Protein AF-A0A9D1THS9-F1 (afdb_monomer_lite)

Secondary structure (DSSP, 8-state):
--HHHHHHHHHHHHHHHHHHHHHHHHHHHHHH---HHHHHHHTT--HHHHHHHHHHHHHTT-

Organism: NCBI:txid2838501

Structure (mmCIF, N/CA/C/O backbone):
data_AF-A0A9D1THS9-F1
#
_entry.id   AF-A0A9D1THS9-F1
#
loop_
_atom_site.group_PDB
_atom_site.id
_atom_site.type_symbol
_atom_site.label_atom_id
_atom_site.label_alt_id
_atom_site.label_comp_id
_atom_site.label_asym_id
_atom_site.label_entity_id
_atom_site.label_seq_id
_atom_site.pdbx_PDB_ins_code
_atom_site.Cartn_x
_atom_site.Cartn_y
_atom_site.Cartn_z
_atom_site.occupancy
_atom_site.B_iso_or_equiv
_atom_site.auth_seq_id
_atom_site.auth_comp_id
_atom_site.auth_asym_id
_atom_site.auth_atom_id
_atom_site.pdbx_PDB_model_num
ATOM 1 N N . MET A 1 1 ? 17.645 11.682 -31.223 1.00 52.06 1 MET A N 1
ATOM 2 C CA . MET A 1 1 ? 16.693 11.954 -30.114 1.00 52.06 1 MET A CA 1
ATOM 3 C C . MET A 1 1 ? 15.642 10.837 -29.975 1.00 52.06 1 MET A C 1
ATOM 5 O O . MET A 1 1 ? 14.453 11.094 -30.116 1.00 52.06 1 MET A O 1
ATOM 9 N N . LYS A 1 2 ? 16.050 9.579 -29.736 1.00 52.12 2 LYS A N 1
ATOM 10 C CA . LYS A 1 2 ? 15.119 8.443 -29.524 1.00 52.12 2 LYS A CA 1
ATOM 11 C C . LYS A 1 2 ? 15.114 7.966 -28.060 1.00 52.12 2 LYS A C 1
ATOM 13 O O . LYS A 1 2 ? 14.047 7.715 -27.525 1.00 52.12 2 LYS A O 1
ATOM 18 N N . PHE A 1 3 ? 16.274 8.011 -27.400 1.00 45.25 3 PHE A N 1
ATOM 19 C CA . PHE A 1 3 ? 16.477 7.576 -26.011 1.00 45.25 3 PHE A CA 1
ATOM 20 C C . PHE A 1 3 ? 15.700 8.372 -24.948 1.00 45.25 3 PHE A C 1
ATOM 22 O O . PHE A 1 3 ? 15.196 7.790 -23.998 1.00 45.25 3 PHE A O 1
ATOM 29 N N . VAL A 1 4 ? 15.522 9.686 -25.129 1.00 55.28 4 VAL A N 1
ATOM 30 C CA . VAL A 1 4 ? 14.833 10.543 -24.138 1.00 55.28 4 VAL A CA 1
ATOM 31 C C . VAL A 1 4 ? 13.351 10.164 -23.968 1.00 55.28 4 VAL A C 1
ATOM 33 O O . VAL A 1 4 ? 12.782 10.352 -22.898 1.00 55.28 4 VAL A O 1
ATOM 36 N N . ARG A 1 5 ? 12.718 9.599 -25.008 1.00 56.59 5 ARG A N 1
ATOM 37 C CA . ARG A 1 5 ? 11.298 9.216 -24.963 1.00 56.59 5 ARG A CA 1
ATOM 38 C C . ARG A 1 5 ? 11.049 7.912 -24.208 1.00 56.59 5 ARG A C 1
ATOM 40 O O . ARG A 1 5 ? 10.039 7.819 -23.523 1.00 56.59 5 ARG A O 1
ATOM 47 N N . GLU A 1 6 ? 11.947 6.936 -24.313 1.00 56.53 6 GLU A N 1
ATOM 48 C CA . GLU A 1 6 ? 11.818 5.672 -23.572 1.00 56.53 6 GLU A CA 1
ATOM 49 C C . GLU A 1 6 ? 12.080 5.865 -22.076 1.00 56.53 6 GLU A C 1
ATOM 51 O O . GLU A 1 6 ? 11.316 5.355 -21.259 1.00 56.53 6 GLU A O 1
ATOM 56 N N . GLU A 1 7 ? 13.092 6.660 -21.718 1.00 56.50 7 GLU A N 1
ATOM 57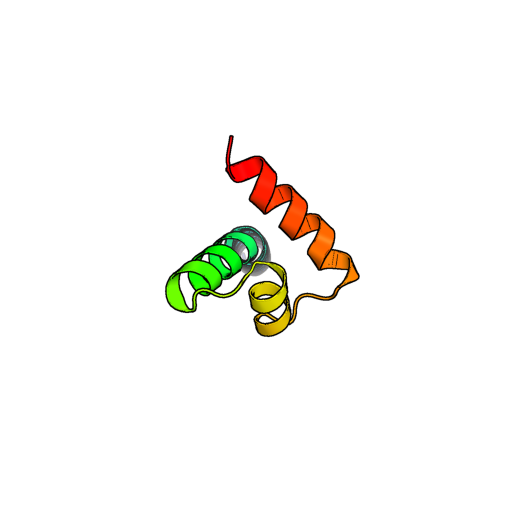 C CA . GLU A 1 7 ? 13.383 7.036 -20.327 1.00 56.50 7 GLU A CA 1
ATOM 58 C C . GLU A 1 7 ? 12.231 7.835 -19.702 1.00 56.50 7 GLU A C 1
ATOM 60 O O . GLU A 1 7 ? 11.748 7.480 -18.630 1.00 56.50 7 GLU A O 1
ATOM 65 N N . GLY A 1 8 ? 11.712 8.856 -20.397 1.00 59.19 8 GLY A N 1
ATOM 66 C CA . GLY A 1 8 ? 10.578 9.645 -19.904 1.00 59.19 8 GLY A CA 1
ATOM 67 C C . GLY A 1 8 ? 9.292 8.827 -19.734 1.00 59.19 8 GLY A C 1
ATOM 68 O O . GLY A 1 8 ? 8.548 9.040 -18.779 1.00 59.19 8 GLY A O 1
ATOM 69 N N . PHE A 1 9 ? 9.044 7.852 -20.616 1.00 54.53 9 PHE A N 1
ATOM 70 C CA . PHE A 1 9 ? 7.891 6.957 -20.507 1.00 54.53 9 PHE A CA 1
ATOM 71 C C . PHE A 1 9 ? 8.049 5.951 -19.360 1.00 54.53 9 PHE A C 1
ATOM 73 O O . PHE A 1 9 ? 7.100 5.732 -18.612 1.00 54.53 9 PHE A O 1
ATOM 80 N N . ARG A 1 10 ? 9.245 5.376 -19.172 1.00 55.38 10 ARG A N 1
ATOM 81 C CA . ARG A 1 10 ? 9.532 4.485 -18.036 1.00 55.38 10 ARG A CA 1
ATOM 82 C C . ARG A 1 10 ? 9.432 5.209 -16.702 1.00 55.38 10 ARG A C 1
ATOM 84 O O . ARG A 1 10 ? 8.738 4.715 -15.821 1.00 55.38 10 ARG A O 1
ATOM 91 N N . GLN A 1 11 ? 10.048 6.382 -16.571 1.00 55.94 11 GLN A N 1
ATOM 92 C CA . GLN A 1 11 ? 9.994 7.166 -15.335 1.00 55.94 11 GLN A CA 1
ATOM 93 C C . GLN A 1 11 ? 8.565 7.640 -15.033 1.00 55.94 11 GLN A C 1
ATOM 95 O O . GLN A 1 11 ? 8.108 7.509 -13.898 1.00 55.94 11 GLN A O 1
ATOM 100 N N . GLY A 1 12 ? 7.817 8.093 -16.047 1.00 57.84 12 GLY A N 1
ATOM 101 C CA . GLY A 1 12 ? 6.407 8.461 -15.898 1.00 57.84 12 GLY A CA 1
ATOM 102 C C . GLY A 1 12 ? 5.511 7.276 -15.523 1.00 57.84 12 GLY A C 1
ATOM 103 O O . GLY A 1 12 ? 4.635 7.409 -14.669 1.00 57.84 12 GLY A O 1
ATOM 104 N N . HIS A 1 13 ? 5.756 6.096 -16.098 1.00 54.31 13 HIS A N 1
ATOM 105 C CA . HIS A 1 13 ? 5.022 4.883 -15.755 1.00 54.31 13 HIS A CA 1
ATOM 106 C C . HIS A 1 13 ? 5.381 4.378 -14.352 1.00 54.31 13 HIS A C 1
ATOM 108 O O . HIS A 1 13 ? 4.475 4.066 -13.590 1.00 54.31 13 HIS A O 1
ATOM 114 N N . GLU A 1 14 ? 6.651 4.355 -13.946 1.00 52.84 14 GLU A N 1
ATOM 115 C CA . GLU A 1 14 ? 7.056 3.933 -12.597 1.00 52.84 14 GLU A CA 1
ATOM 116 C C . GLU A 1 14 ? 6.594 4.900 -11.497 1.00 52.84 14 GLU A C 1
ATOM 118 O O . GLU A 1 14 ? 6.106 4.449 -10.455 1.00 52.84 14 GLU A O 1
ATOM 123 N N . GLN A 1 15 ? 6.706 6.218 -11.713 1.00 52.06 15 GLN A N 1
ATOM 124 C CA . GLN A 1 15 ? 6.198 7.226 -10.772 1.00 52.06 15 GLN A CA 1
ATOM 125 C C . GLN A 1 15 ? 4.670 7.201 -10.699 1.00 52.06 15 GLN A C 1
ATOM 127 O O . GLN A 1 15 ? 4.118 7.223 -9.597 1.00 52.06 15 GLN A O 1
ATOM 132 N N . GLY A 1 16 ? 3.999 7.065 -11.849 1.00 54.59 16 GLY A N 1
ATOM 133 C CA . GLY A 1 16 ? 2.561 6.839 -11.919 1.00 54.59 16 GLY A CA 1
ATOM 134 C C . GLY A 1 16 ? 2.176 5.602 -11.118 1.00 54.59 16 GLY A C 1
ATOM 135 O O . GLY A 1 16 ? 1.411 5.707 -10.172 1.00 54.59 16 GLY A O 1
ATOM 136 N N . THR A 1 17 ? 2.782 4.449 -11.390 1.00 57.06 17 THR A N 1
ATOM 137 C CA . THR A 1 17 ? 2.417 3.165 -10.768 1.00 57.06 17 THR A CA 1
ATOM 138 C C . THR A 1 17 ? 2.611 3.171 -9.245 1.00 57.06 17 THR A C 1
ATOM 140 O O . THR A 1 17 ? 1.736 2.705 -8.519 1.00 57.06 17 THR A O 1
ATOM 143 N N . LYS A 1 18 ? 3.697 3.758 -8.718 1.00 52.62 18 LYS A N 1
ATOM 144 C CA . LYS A 1 18 ? 3.960 3.791 -7.263 1.00 52.62 18 LYS A CA 1
ATOM 145 C C . LYS A 1 18 ? 3.117 4.813 -6.495 1.00 52.62 18 LYS A C 1
ATOM 147 O O . LYS A 1 18 ? 2.685 4.499 -5.385 1.00 52.62 18 LYS A O 1
ATOM 152 N N . SER A 1 19 ? 2.875 6.005 -7.049 1.00 55.94 19 SER A N 1
ATOM 153 C CA . SER A 1 19 ? 1.973 6.989 -6.421 1.00 55.94 19 SER A CA 1
ATOM 154 C C . SER A 1 19 ? 0.516 6.511 -6.469 1.00 55.94 19 SER A C 1
ATOM 156 O O . SER A 1 19 ? -0.243 6.704 -5.522 1.00 55.94 19 SER A O 1
ATOM 158 N N . THR A 1 20 ? 0.169 5.774 -7.526 1.00 68.00 20 THR A N 1
ATOM 159 C CA . THR A 1 20 ? -1.180 5.266 -7.787 1.00 68.00 20 THR A CA 1
ATOM 160 C C . THR A 1 20 ? -1.566 4.105 -6.872 1.00 68.00 20 THR A C 1
ATOM 162 O O . THR A 1 20 ? -2.736 3.999 -6.538 1.00 68.00 20 THR A O 1
ATOM 165 N N . GLN A 1 21 ? -0.648 3.264 -6.371 1.00 78.31 21 GLN A N 1
ATOM 166 C CA . GLN A 1 21 ? -1.078 2.119 -5.546 1.00 78.31 21 GLN A CA 1
ATOM 167 C C . GLN A 1 21 ? -1.664 2.492 -4.187 1.00 78.31 21 GLN A C 1
ATOM 169 O O . GLN A 1 21 ? -2.658 1.891 -3.787 1.00 78.31 21 GLN A O 1
ATOM 174 N N . LEU A 1 22 ? -1.129 3.497 -3.488 1.00 85.31 22 LEU A N 1
ATOM 175 C CA . LEU A 1 22 ? -1.733 3.924 -2.222 1.00 85.31 22 LEU A CA 1
ATOM 176 C C . LEU A 1 22 ? -3.111 4.565 -2.457 1.00 85.31 22 LEU A C 1
ATOM 178 O O . LEU A 1 22 ? -4.052 4.297 -1.712 1.00 85.31 22 LEU A O 1
ATOM 182 N N . GLU A 1 23 ? -3.241 5.381 -3.506 1.00 86.06 23 GLU A N 1
ATOM 183 C CA . GLU A 1 23 ? -4.521 5.969 -3.911 1.00 86.06 23 GLU A CA 1
ATOM 184 C C . GLU A 1 23 ? -5.516 4.915 -4.392 1.00 86.06 23 GLU A C 1
ATOM 186 O O . GLU A 1 23 ? -6.678 4.974 -4.013 1.00 86.06 23 GLU A O 1
ATOM 191 N N . ASN A 1 24 ? -5.076 3.907 -5.139 1.00 86.06 24 ASN A N 1
ATOM 192 C CA . ASN A 1 24 ? -5.906 2.788 -5.572 1.00 86.06 24 ASN A CA 1
ATOM 193 C C . ASN A 1 24 ? -6.423 1.993 -4.380 1.00 86.06 24 ASN A C 1
ATOM 195 O O . ASN A 1 24 ? -7.610 1.681 -4.344 1.00 86.06 24 ASN A O 1
ATOM 199 N N . ILE A 1 25 ? -5.575 1.720 -3.379 1.00 89.94 25 ILE A N 1
ATOM 200 C CA . ILE A 1 25 ? -6.015 1.080 -2.135 1.00 89.94 25 ILE A CA 1
ATOM 201 C C . ILE A 1 25 ? -7.069 1.961 -1.451 1.00 89.94 25 ILE A C 1
ATOM 203 O O . ILE A 1 25 ? -8.152 1.474 -1.144 1.00 89.94 25 ILE A O 1
ATOM 207 N N . LYS A 1 26 ? -6.816 3.267 -1.276 1.00 89.00 26 LYS A N 1
ATOM 208 C CA . LYS A 1 26 ? -7.772 4.200 -0.646 1.00 89.00 26 LYS A CA 1
ATOM 209 C C . LYS A 1 26 ? -9.099 4.298 -1.408 1.00 89.00 26 LYS A C 1
ATOM 211 O O . LYS A 1 26 ? -10.163 4.260 -0.792 1.00 89.00 26 LYS A O 1
ATOM 216 N N . ASN A 1 27 ? -9.046 4.412 -2.731 1.00 88.69 27 ASN A N 1
ATOM 217 C CA . ASN A 1 27 ? -10.216 4.508 -3.599 1.00 88.69 27 ASN A CA 1
ATOM 218 C C . ASN A 1 27 ? -11.029 3.214 -3.567 1.00 88.69 27 ASN A C 1
ATOM 220 O O . ASN A 1 27 ? -12.256 3.261 -3.484 1.00 88.69 27 ASN A O 1
ATOM 224 N N . LEU A 1 28 ? -10.355 2.063 -3.567 1.00 89.12 28 LEU A N 1
ATOM 225 C CA . LEU A 1 28 ? -11.009 0.767 -3.469 1.00 89.12 28 LEU A CA 1
ATOM 226 C C . LEU A 1 28 ? -11.685 0.598 -2.105 1.00 89.12 28 LEU A C 1
ATOM 228 O O . LEU A 1 28 ? -12.870 0.277 -2.072 1.00 89.12 28 LEU A O 1
ATOM 232 N N . MET A 1 29 ? -11.000 0.927 -1.003 1.00 92.44 29 MET A N 1
ATOM 233 C CA . MET A 1 29 ? -11.582 0.939 0.347 1.00 92.44 29 MET A CA 1
ATOM 234 C C . MET A 1 29 ? -12.818 1.847 0.424 1.00 92.44 29 MET A C 1
ATOM 236 O O . MET A 1 29 ? -13.840 1.457 0.979 1.00 92.44 29 MET A O 1
ATOM 240 N N . LYS A 1 30 ? -12.757 3.047 -0.168 1.00 91.00 30 LYS A N 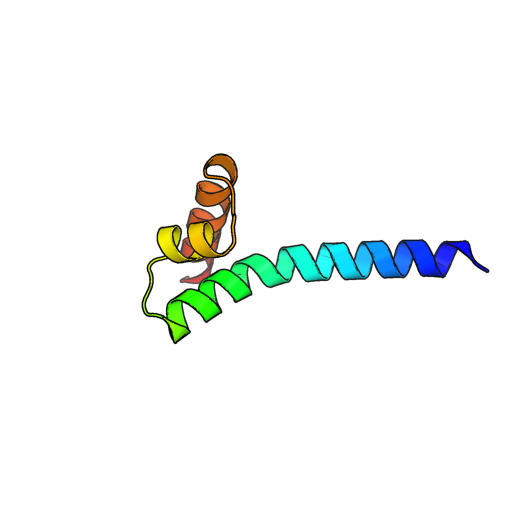1
ATOM 241 C CA . LYS A 1 30 ? -13.871 4.008 -0.169 1.00 91.00 30 LYS A CA 1
ATOM 242 C C . LYS A 1 30 ? -15.082 3.505 -0.958 1.00 91.00 30 LYS A C 1
ATOM 244 O O . LYS A 1 30 ? -16.209 3.694 -0.513 1.00 91.00 30 LYS A O 1
ATOM 249 N N . ASN A 1 31 ? -14.857 2.891 -2.118 1.00 88.38 31 ASN A N 1
ATOM 250 C CA . ASN A 1 31 ? -15.934 2.475 -3.019 1.00 88.38 31 ASN A CA 1
ATOM 251 C C . ASN A 1 31 ? -16.560 1.128 -2.630 1.00 88.38 31 ASN A C 1
ATOM 253 O O . ASN A 1 31 ? -17.720 0.888 -2.947 1.00 88.38 31 ASN A O 1
ATOM 257 N N . THR A 1 32 ? -15.804 0.250 -1.966 1.00 90.38 32 THR A N 1
ATOM 258 C CA . THR A 1 32 ? -16.254 -1.107 -1.597 1.00 90.38 32 THR A CA 1
ATOM 259 C C . THR A 1 32 ? -16.561 -1.267 -0.110 1.00 90.38 32 THR A C 1
ATOM 261 O O . THR A 1 32 ? -17.259 -2.202 0.268 1.00 90.38 32 THR A O 1
ATOM 264 N N . GLY A 1 33 ? -16.031 -0.386 0.745 1.00 91.31 33 GLY A N 1
ATOM 265 C CA . GLY A 1 33 ? -16.044 -0.559 2.199 1.00 91.31 33 GLY A CA 1
ATOM 266 C C . GLY A 1 33 ? -15.031 -1.588 2.712 1.00 91.31 33 GLY A C 1
ATOM 267 O O . GLY A 1 33 ? -15.013 -1.873 3.908 1.00 91.31 33 GLY A O 1
ATOM 268 N N . TRP A 1 34 ? -14.189 -2.148 1.837 1.00 92.19 34 TRP A N 1
ATOM 269 C CA . TRP A 1 34 ? -13.162 -3.112 2.220 1.00 92.19 34 TRP A CA 1
ATOM 270 C C . TRP A 1 34 ? -12.096 -2.497 3.114 1.00 92.19 34 TRP A C 1
ATOM 272 O O . TRP A 1 34 ? -11.755 -1.315 3.018 1.00 92.19 34 TRP A O 1
ATOM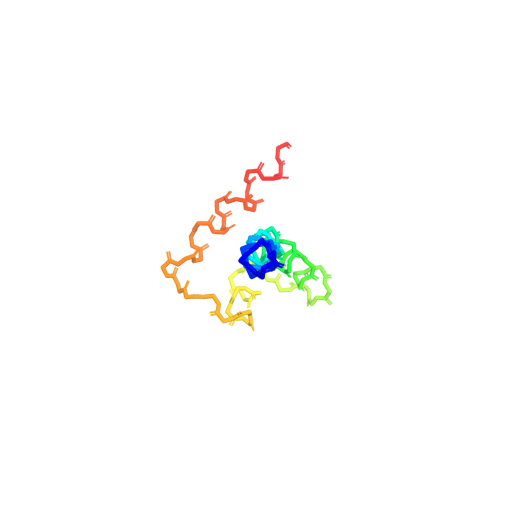 282 N N . ASN A 1 35 ? -11.509 -3.338 3.962 1.00 90.94 35 ASN A N 1
ATOM 283 C CA . ASN A 1 35 ? -10.334 -2.946 4.721 1.00 90.94 35 ASN A CA 1
ATOM 284 C C . ASN A 1 35 ? -9.082 -2.907 3.820 1.00 90.94 35 ASN A C 1
ATOM 286 O O . ASN A 1 35 ? -9.083 -3.342 2.663 1.00 90.94 35 ASN A O 1
ATOM 290 N N . ALA A 1 36 ? -7.988 -2.366 4.358 1.00 89.00 36 ALA A N 1
ATOM 291 C CA . ALA A 1 36 ? -6.747 -2.189 3.610 1.00 89.00 36 ALA A CA 1
ATOM 292 C C . ALA A 1 36 ? -6.196 -3.524 3.072 1.00 89.00 36 ALA A C 1
ATOM 294 O O . ALA A 1 36 ? -5.752 -3.585 1.928 1.00 89.00 36 ALA A O 1
ATOM 295 N N . LYS A 1 37 ? -6.267 -4.604 3.862 1.00 90.56 37 LYS A N 1
ATOM 296 C CA . LYS A 1 37 ? -5.759 -5.933 3.486 1.00 90.56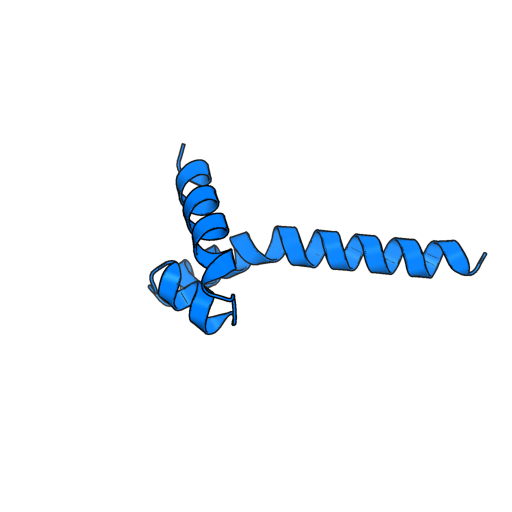 37 LYS A CA 1
ATOM 297 C C . LYS A 1 37 ? -6.579 -6.554 2.353 1.00 90.56 37 LYS A C 1
ATOM 299 O O . LYS A 1 37 ? -6.013 -7.082 1.401 1.00 90.56 37 LYS A O 1
ATOM 304 N N . GLU A 1 38 ? -7.901 -6.445 2.425 1.00 92.25 38 GLU A N 1
ATOM 305 C CA . GLU A 1 38 ? -8.819 -6.891 1.368 1.00 92.25 38 GLU A CA 1
ATOM 306 C C . GLU A 1 38 ? -8.593 -6.121 0.066 1.00 92.25 38 GLU A C 1
ATOM 308 O O . GLU A 1 38 ? -8.452 -6.726 -0.996 1.00 92.25 38 GLU A O 1
ATOM 313 N N . SER A 1 39 ? -8.463 -4.797 0.161 1.00 92.50 39 SER A N 1
ATOM 314 C CA . SER A 1 39 ? -8.163 -3.941 -0.989 1.00 92.50 39 SER A CA 1
ATOM 315 C C . SER A 1 39 ? -6.813 -4.287 -1.621 1.00 92.50 39 SER A C 1
ATOM 317 O O . SER A 1 39 ? -6.708 -4.405 -2.837 1.00 92.50 39 SER A O 1
ATOM 319 N N . MET A 1 40 ? -5.782 -4.521 -0.808 1.00 92.62 40 MET A N 1
ATOM 320 C CA . MET A 1 40 ? -4.465 -4.936 -1.293 1.00 92.62 40 MET A CA 1
ATOM 321 C C . MET A 1 40 ? -4.491 -6.308 -1.966 1.00 92.62 40 MET A C 1
ATOM 323 O O . MET A 1 40 ? -3.902 -6.473 -3.032 1.00 92.62 40 MET A O 1
ATOM 327 N N . LYS A 1 41 ? -5.223 -7.270 -1.395 1.00 92.06 41 LYS A N 1
ATOM 328 C CA . LYS A 1 41 ? -5.413 -8.594 -1.993 1.00 92.06 41 LYS A CA 1
ATOM 329 C C . LYS A 1 41 ? -6.126 -8.503 -3.343 1.00 92.06 41 LYS A C 1
ATOM 331 O O . LYS A 1 41 ? -5.708 -9.157 -4.293 1.00 92.06 41 LYS A O 1
ATOM 336 N N . ALA A 1 42 ? -7.162 -7.671 -3.445 1.00 88.38 42 ALA A N 1
ATOM 337 C CA . ALA A 1 42 ? -7.887 -7.434 -4.693 1.00 88.38 42 ALA A CA 1
ATOM 338 C C . ALA A 1 42 ? -7.026 -6.736 -5.762 1.00 88.38 42 ALA A C 1
ATOM 340 O O . ALA A 1 42 ? -7.183 -7.009 -6.949 1.00 88.38 42 ALA A O 1
ATOM 341 N N . LEU A 1 43 ? -6.084 -5.885 -5.345 1.00 88.12 43 LEU A N 1
ATOM 342 C CA . LEU A 1 43 ? -5.089 -5.253 -6.219 1.00 88.12 43 LEU A CA 1
ATOM 343 C C . LEU A 1 43 ? -3.893 -6.166 -6.548 1.00 88.12 43 LEU A C 1
ATOM 345 O O . LEU A 1 43 ? -2.985 -5.735 -7.256 1.00 88.12 43 LEU A O 1
ATOM 349 N N . GL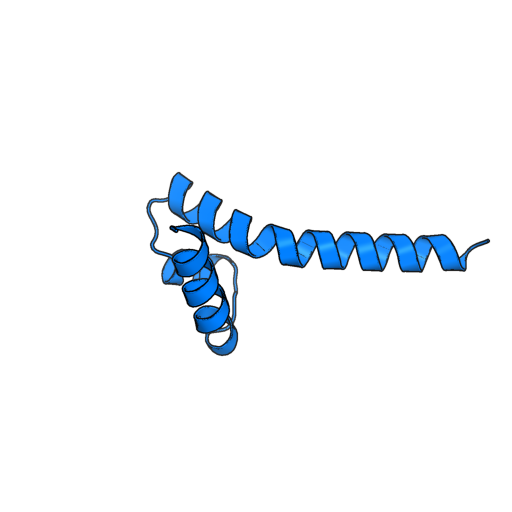Y A 1 44 ? -3.874 -7.404 -6.043 1.00 88.62 44 GLY A N 1
ATOM 350 C CA . GLY A 1 44 ? -2.796 -8.364 -6.282 1.00 88.62 44 GLY A CA 1
ATOM 351 C C . GLY A 1 44 ? -1.481 -8.017 -5.579 1.00 88.62 44 GLY A C 1
ATOM 352 O O . GLY A 1 44 ? -0.425 -8.454 -6.027 1.00 88.62 44 GLY A O 1
ATOM 353 N N . ILE A 1 45 ? -1.524 -7.227 -4.502 1.00 87.69 45 ILE A N 1
ATOM 354 C CA . ILE A 1 45 ? -0.330 -6.833 -3.746 1.00 87.69 45 ILE A CA 1
ATOM 355 C C . ILE A 1 45 ? 0.141 -8.021 -2.884 1.00 87.69 45 ILE A C 1
ATOM 357 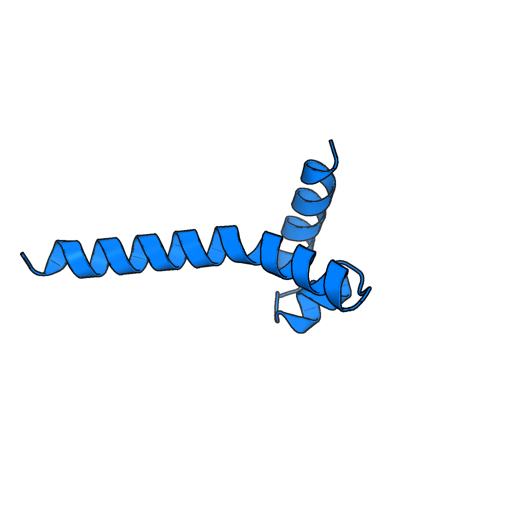O O . ILE A 1 45 ? -0.631 -8.489 -2.032 1.00 87.69 45 ILE A O 1
ATOM 361 N N . PRO A 1 46 ? 1.389 -8.499 -3.066 1.00 88.88 46 PRO A N 1
ATOM 362 C CA . PRO A 1 46 ? 1.960 -9.596 -2.282 1.00 88.88 46 PRO A CA 1
ATOM 363 C C . PRO A 1 46 ? 1.971 -9.294 -0.780 1.00 88.88 46 PRO A C 1
ATOM 365 O O . PRO A 1 46 ? 2.171 -8.145 -0.390 1.00 88.88 46 PRO A O 1
ATOM 368 N N . GLU A 1 47 ? 1.789 -10.307 0.074 1.00 88.06 47 GLU A N 1
ATOM 369 C CA . GLU A 1 47 ? 1.727 -10.115 1.537 1.00 88.06 47 GLU A CA 1
ATOM 370 C C . GLU A 1 47 ? 2.988 -9.451 2.111 1.00 88.06 47 GLU A C 1
ATOM 372 O O . GLU A 1 47 ? 2.871 -8.599 2.989 1.00 88.06 47 GLU A O 1
ATOM 377 N N . GLU A 1 48 ? 4.163 -9.751 1.551 1.00 90.06 48 GLU A N 1
ATOM 378 C CA . GLU A 1 48 ? 5.444 -9.112 1.896 1.00 90.06 48 GLU A CA 1
ATOM 379 C C . GLU A 1 48 ? 5.458 -7.591 1.661 1.00 90.06 48 GLU A C 1
ATOM 381 O O . GLU A 1 48 ? 6.169 -6.857 2.345 1.00 90.06 48 GLU A O 1
ATOM 386 N N . GLU A 1 49 ? 4.648 -7.092 0.724 1.00 86.94 49 GLU A N 1
ATOM 387 C CA . GLU A 1 49 ? 4.507 -5.663 0.454 1.00 86.94 49 GLU A CA 1
ATOM 388 C C . GLU A 1 49 ? 3.326 -5.030 1.199 1.00 86.94 49 GLU A C 1
ATOM 390 O O . GLU A 1 49 ? 3.293 -3.808 1.367 1.00 86.94 49 GLU A O 1
ATOM 395 N N . GLN A 1 50 ? 2.360 -5.821 1.679 1.00 88.12 50 GLN A N 1
ATOM 396 C CA . GLN A 1 50 ? 1.154 -5.295 2.328 1.00 88.12 50 GLN A CA 1
ATOM 397 C C . GLN A 1 50 ? 1.475 -4.495 3.591 1.00 88.12 50 GLN A C 1
ATOM 399 O O . GLN A 1 50 ? 0.879 -3.441 3.808 1.00 88.12 50 GLN A O 1
ATOM 404 N N . GLU A 1 51 ? 2.440 -4.946 4.395 1.00 89.62 51 GLU A N 1
ATOM 405 C CA . GLU A 1 51 ? 2.861 -4.253 5.620 1.00 89.62 51 GLU A CA 1
ATOM 406 C C . GLU A 1 51 ? 3.333 -2.820 5.328 1.00 89.62 51 GLU A C 1
ATOM 408 O O . GLU A 1 51 ? 2.905 -1.857 5.968 1.00 89.62 51 GLU A O 1
ATOM 413 N N . LYS A 1 52 ? 4.128 -2.644 4.268 1.00 88.75 52 LYS A N 1
ATOM 414 C CA . LYS A 1 52 ? 4.605 -1.330 3.820 1.00 88.75 52 LYS A CA 1
ATOM 415 C C . LYS A 1 52 ? 3.454 -0.390 3.461 1.00 88.75 52 LYS A C 1
ATOM 417 O O . LYS A 1 52 ? 3.514 0.799 3.776 1.00 88.75 52 LYS A O 1
ATOM 422 N N . TYR A 1 53 ? 2.421 -0.888 2.783 1.00 88.88 53 TYR A N 1
ATOM 423 C CA . TYR A 1 53 ? 1.257 -0.071 2.436 1.00 88.88 53 TYR A CA 1
ATOM 424 C C . TYR A 1 53 ? 0.357 0.191 3.650 1.00 88.88 53 TYR A C 1
ATOM 426 O O . TYR A 1 53 ? -0.184 1.290 3.752 1.00 88.88 53 TYR A O 1
ATOM 434 N N . GLN A 1 54 ? 0.239 -0.745 4.598 1.00 88.00 54 GLN A N 1
ATOM 435 C CA . GLN A 1 54 ? -0.475 -0.512 5.860 1.00 88.00 54 GLN A CA 1
ATOM 436 C C . GLN A 1 54 ? 0.159 0.623 6.668 1.00 88.00 54 GLN A C 1
ATOM 438 O O . GLN A 1 54 ? -0.555 1.548 7.059 1.00 88.00 54 GLN A O 1
ATOM 443 N N . ASN A 1 55 ? 1.484 0.608 6.833 1.00 88.00 55 ASN A N 1
ATOM 444 C CA . ASN A 1 55 ? 2.209 1.654 7.558 1.00 88.00 55 ASN A CA 1
ATOM 445 C C . ASN A 1 55 ? 2.000 3.028 6.905 1.00 88.00 55 ASN A C 1
ATOM 447 O O . ASN A 1 55 ? 1.585 3.979 7.562 1.00 88.00 55 ASN A O 1
ATOM 451 N N . LYS A 1 56 ? 2.134 3.113 5.576 1.00 86.50 56 LYS A N 1
ATOM 452 C CA . LYS A 1 56 ? 1.880 4.356 4.825 1.00 86.50 56 LYS A CA 1
ATOM 453 C C . LYS A 1 56 ? 0.433 4.850 4.918 1.00 86.50 56 LYS A C 1
ATOM 455 O O . LYS A 1 56 ? 0.182 6.056 4.917 1.00 86.50 56 LYS A O 1
ATOM 460 N N . LEU A 1 57 ? -0.544 3.940 4.966 1.00 84.81 57 LEU A N 1
ATOM 461 C CA . LEU A 1 57 ? -1.952 4.305 5.146 1.00 84.81 57 LEU A CA 1
ATOM 462 C C . LEU A 1 57 ? -2.205 4.896 6.537 1.00 84.81 57 LEU A C 1
ATOM 464 O O . LEU A 1 57 ? -3.010 5.823 6.647 1.00 84.81 57 LEU A O 1
ATOM 468 N N . GLN A 1 58 ? -1.516 4.394 7.566 1.00 80.81 58 GLN A N 1
ATOM 469 C CA . GLN A 1 58 ? -1.575 4.928 8.928 1.00 80.81 58 GLN A CA 1
ATOM 470 C C . GLN A 1 58 ? -0.864 6.281 9.057 1.00 80.81 58 GLN A C 1
ATOM 472 O O . GLN A 1 58 ? -1.440 7.195 9.641 1.00 80.81 58 GLN A O 1
ATOM 477 N N . GLU A 1 59 ? 0.313 6.448 8.448 1.00 73.88 59 GLU A N 1
ATOM 478 C CA . GLU A 1 59 ? 1.050 7.724 8.418 1.00 73.88 59 GLU A CA 1
ATOM 479 C C . GLU A 1 59 ? 0.238 8.850 7.758 1.00 73.88 59 GLU A C 1
ATOM 481 O O . GLU A 1 59 ? 0.282 9.992 8.197 1.00 73.88 59 GLU A O 1
ATOM 486 N N . SER A 1 60 ? -0.580 8.535 6.746 1.00 60.34 60 SER A N 1
ATOM 487 C CA . SER A 1 60 ? -1.426 9.534 6.074 1.00 60.34 60 SER A CA 1
ATOM 488 C C . SER A 1 60 ? -2.662 9.995 6.864 1.00 60.34 60 SER A C 1
ATOM 490 O O . SER A 1 60 ? -3.450 10.776 6.334 1.00 60.34 60 SER A O 1
ATOM 492 N N . LYS A 1 61 ? -2.880 9.474 8.082 1.00 56.53 61 LYS A N 1
ATOM 493 C CA . LYS A 1 61 ? -3.970 9.890 8.985 1.00 56.53 61 LYS A CA 1
ATOM 494 C C . LYS A 1 61 ? -3.535 10.919 10.045 1.00 56.53 61 LYS A C 1
ATOM 496 O O . LYS A 1 61 ? -4.355 11.224 10.911 1.00 56.53 61 LYS A O 1
ATOM 501 N N . GLN A 1 62 ? -2.293 11.414 10.003 1.00 45.12 62 GLN A N 1
ATOM 502 C CA . GLN A 1 62 ? -1.815 12.508 10.862 1.00 45.12 62 GLN A CA 1
ATOM 503 C C . GLN A 1 62 ? -2.070 13.888 10.259 1.00 45.12 62 GLN A C 1
ATOM 505 O O . GLN A 1 62 ? -1.989 14.018 9.016 1.00 45.12 62 GLN A O 1
#

Radius of gyration: 14.51 Å; chains: 1; bounding box: 33×23×41 Å

pLDDT: mean 75.95, std 16.53, range [45.12, 92.62]

Foldseek 3Di:
DPVVVVVVVVVCVVVCVVVVPLVQLVVCCVVPVDDSVVSCVVVVNDPVCSVVSVVVNVVVVD

Sequence (62 aa):
MKFVREEGFRQGHEQGTKSTQLENIKNLMKNTGWNAKESMKALGIPEEEQEKYQNKLQESKQ